Protein AF-A0A800K5L0-F1 (afdb_monomer_lite)

pLDDT: mean 89.47, std 7.83, range [64.19, 97.62]

Foldseek 3Di:
DVVVVVVVDDDPLVVPAEAEDEDDPDDLVNLVCCCVVNVYQYKYFYDDPQQQDTQAMADSPDDPCCRRPHRHDGDPFKDWFFDDPPDGDDPPDHHDIDIDGPRGHPADPPCVPVRVVNDDPVD

Radius of gyration: 18.42 Å; chains: 1; bounding box: 42×42×46 Å

Secondary structure (DSSP, 8-state):
-HHHHHHTS----TT--EEEE-SSPPPHHHHHHHHHHHT-EEEEEE--GGGSS-SEE--TTS-HHHHHH---EEPTT-EEEEEETTEEPPTT---EEEEESTTS-S--TT-HHHHHHH--TT-

Structure (mmCIF, N/CA/C/O backbone):
data_AF-A0A800K5L0-F1
#
_entry.id   AF-A0A800K5L0-F1
#
loop_
_atom_site.group_PDB
_atom_site.id
_atom_site.type_symbol
_atom_site.label_atom_id
_atom_site.label_alt_id
_atom_site.label_comp_id
_atom_site.label_asym_id
_atom_site.label_entity_id
_atom_site.label_seq_id
_atom_site.pdbx_PDB_ins_code
_atom_site.Cartn_x
_atom_site.Cartn_y
_atom_site.Cartn_z
_atom_site.occupancy
_atom_site.B_iso_or_equiv
_atom_site.auth_seq_id
_atom_site.auth_comp_id
_atom_site.auth_asym_id
_atom_site.auth_atom_id
_atom_site.pdbx_PDB_model_num
ATOM 1 N N . SER A 1 1 ? -21.825 30.832 7.080 1.00 76.00 1 SER A N 1
ATOM 2 C CA . SER A 1 1 ? -22.034 30.067 5.835 1.00 76.00 1 SER A CA 1
ATOM 3 C C . SER A 1 1 ? -22.603 28.702 6.188 1.00 76.00 1 SER A C 1
ATOM 5 O O . SER A 1 1 ? -22.394 28.252 7.313 1.00 76.00 1 SER A O 1
ATOM 7 N N . ASP A 1 2 ? -23.283 28.030 5.260 1.00 67.06 2 ASP A N 1
ATOM 8 C CA . ASP A 1 2 ? -23.867 26.697 5.500 1.00 67.06 2 ASP A CA 1
ATOM 9 C C . ASP A 1 2 ? -22.826 25.643 5.915 1.00 67.06 2 ASP A C 1
ATOM 11 O O . ASP A 1 2 ? -23.115 24.764 6.723 1.00 67.06 2 ASP A O 1
ATOM 15 N N . LEU A 1 3 ? -21.576 25.788 5.460 1.00 64.19 3 LEU A N 1
ATOM 16 C CA . LEU A 1 3 ? -20.450 24.938 5.866 1.00 64.19 3 LEU A CA 1
ATOM 17 C C . LEU A 1 3 ? -20.142 25.020 7.370 1.00 64.19 3 LEU A C 1
ATOM 19 O O . LEU A 1 3 ? -19.877 23.996 7.995 1.00 64.19 3 LEU A O 1
ATOM 23 N N . ALA A 1 4 ? -20.230 26.209 7.975 1.00 67.69 4 ALA A N 1
ATOM 24 C CA . ALA A 1 4 ? -20.025 26.372 9.416 1.00 67.69 4 ALA A CA 1
ATOM 25 C C . ALA A 1 4 ? -21.155 25.715 10.232 1.00 67.69 4 ALA A C 1
ATOM 27 O O . ALA A 1 4 ? -20.921 25.163 11.304 1.00 67.69 4 ALA A O 1
ATOM 28 N N . LEU A 1 5 ? -22.378 25.727 9.695 1.00 64.50 5 LEU A N 1
ATOM 29 C CA . LEU A 1 5 ? -23.554 25.117 10.316 1.00 64.50 5 LEU A CA 1
ATOM 30 C C . LEU A 1 5 ? -23.522 23.582 10.227 1.00 64.50 5 LEU A C 1
ATOM 32 O O . LEU A 1 5 ? -23.932 22.896 11.162 1.00 64.50 5 LEU A O 1
ATOM 36 N N . LEU A 1 6 ? -22.989 23.041 9.126 1.00 66.12 6 LEU A N 1
ATOM 37 C CA . LEU A 1 6 ? -22.732 21.609 8.962 1.00 66.12 6 LEU A CA 1
ATOM 38 C C . LEU A 1 6 ? -21.629 21.109 9.903 1.00 66.12 6 LEU A C 1
ATOM 40 O O . LEU A 1 6 ? -21.780 20.025 10.463 1.00 66.12 6 LEU A O 1
ATOM 44 N N . ALA A 1 7 ? -20.568 21.899 10.103 1.00 66.94 7 ALA A N 1
ATOM 45 C CA . ALA A 1 7 ? -19.463 21.571 11.006 1.00 66.94 7 ALA A CA 1
ATOM 46 C C . ALA A 1 7 ? -19.865 21.608 12.494 1.00 66.94 7 ALA A C 1
ATOM 48 O O . ALA A 1 7 ? -19.375 20.810 13.286 1.00 66.94 7 ALA A O 1
ATOM 49 N N . ALA A 1 8 ? -20.789 22.494 12.880 1.00 67.25 8 ALA A N 1
ATOM 50 C CA . ALA A 1 8 ? -21.257 22.626 14.264 1.00 67.25 8 ALA A CA 1
ATOM 51 C C . ALA A 1 8 ? -22.199 21.492 14.723 1.00 67.25 8 ALA A C 1
ATOM 53 O O . ALA A 1 8 ? -22.505 21.369 15.911 1.00 67.25 8 ALA A O 1
ATOM 54 N N . ARG A 1 9 ? -22.698 20.666 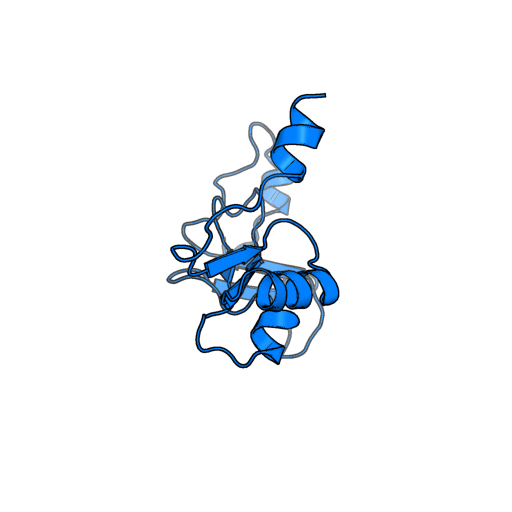13.797 1.00 74.00 9 ARG A N 1
ATOM 55 C CA . ARG A 1 9 ? -23.718 19.654 14.077 1.00 74.00 9 ARG A CA 1
ATOM 56 C C . ARG A 1 9 ? -23.056 18.307 14.363 1.00 74.00 9 ARG A C 1
ATOM 58 O O . ARG A 1 9 ? -22.545 17.670 13.444 1.00 74.00 9 ARG A O 1
ATOM 65 N N . ARG A 1 10 ? -23.110 17.839 15.619 1.00 73.12 10 ARG A N 1
ATOM 66 C CA . ARG A 1 10 ? -22.695 16.463 15.951 1.00 73.12 10 ARG A CA 1
ATOM 67 C C . ARG A 1 10 ? -23.488 15.478 15.096 1.00 73.12 10 ARG A C 1
ATOM 69 O O . ARG A 1 10 ? -24.717 15.553 15.031 1.00 7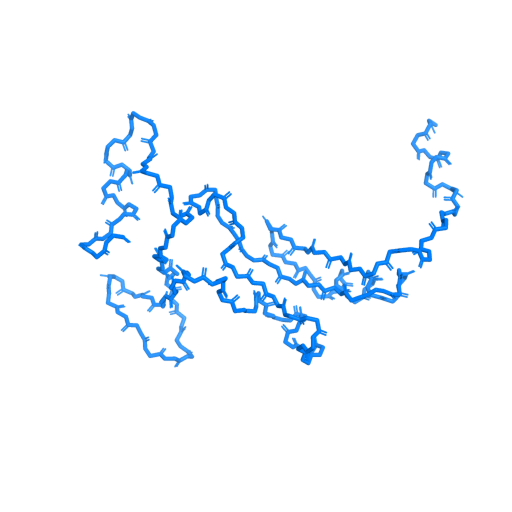3.12 10 ARG A O 1
ATOM 76 N N . ARG A 1 11 ? -22.771 14.587 14.420 1.00 80.62 11 ARG A N 1
ATOM 77 C CA . ARG A 1 11 ? -23.346 13.495 13.637 1.00 80.62 11 ARG A CA 1
ATOM 78 C C . ARG A 1 11 ? -23.352 12.236 14.487 1.00 80.62 11 ARG A C 1
ATOM 80 O O . ARG A 1 11 ? -22.425 12.010 15.257 1.00 80.62 11 ARG A O 1
ATOM 87 N N . ASP A 1 12 ? -24.400 11.441 14.337 1.00 83.25 12 ASP A N 1
ATOM 88 C CA . ASP A 1 12 ? -24.388 10.070 14.823 1.00 83.25 12 ASP A CA 1
ATOM 89 C C . ASP A 1 12 ? -23.502 9.241 13.885 1.00 83.25 12 ASP A C 1
ATOM 91 O O . ASP A 1 12 ? -23.779 9.137 12.689 1.00 83.25 12 ASP A O 1
ATOM 95 N N . LEU A 1 13 ? -22.401 8.723 14.423 1.00 84.31 13 LEU A N 1
ATOM 96 C CA . LEU A 1 13 ? -21.412 7.911 13.713 1.00 84.31 13 LEU A CA 1
ATOM 97 C C . LEU A 1 13 ? -21.394 6.469 14.227 1.00 84.31 13 LEU A C 1
ATOM 99 O O . LEU A 1 13 ? -20.496 5.713 13.879 1.00 84.31 13 LEU A O 1
ATOM 103 N N . SER A 1 14 ? -22.388 6.070 15.024 1.00 85.56 14 SER A N 1
ATOM 104 C CA . SER A 1 14 ? -22.461 4.737 15.638 1.00 85.56 14 SER A CA 1
ATOM 105 C C . SER A 1 14 ? -22.462 3.582 14.627 1.00 85.56 14 SER A C 1
ATOM 107 O O . SER A 1 14 ? -22.074 2.466 14.965 1.00 85.56 14 SER A O 1
ATOM 109 N N . ALA A 1 15 ? -22.861 3.840 13.377 1.00 89.50 15 ALA A N 1
ATOM 110 C CA . ALA A 1 15 ? -22.819 2.868 12.286 1.00 89.50 15 ALA A CA 1
ATOM 111 C C . ALA A 1 15 ? -21.467 2.809 11.544 1.00 89.50 15 ALA A C 1
ATOM 113 O O . ALA A 1 15 ? -21.258 1.897 10.739 1.00 89.50 15 ALA A O 1
ATOM 114 N N . LEU A 1 16 ? -20.560 3.768 11.763 1.00 90.81 16 LEU A N 1
ATOM 115 C CA . LEU A 1 16 ? -19.245 3.780 11.126 1.00 90.81 16 LEU A CA 1
ATOM 116 C C . LEU A 1 16 ? -18.361 2.711 11.775 1.00 90.81 16 LEU A C 1
ATOM 118 O O . LEU A 1 16 ? -18.236 2.642 12.991 1.00 90.81 16 LEU A O 1
ATOM 122 N N . ARG A 1 17 ? -17.750 1.856 10.952 1.00 90.00 17 ARG A N 1
ATOM 123 C CA . ARG A 1 17 ? -16.960 0.705 11.432 1.00 90.00 17 ARG A CA 1
ATOM 124 C C . ARG A 1 17 ? -15.481 0.808 11.088 1.00 90.00 17 ARG A C 1
ATOM 126 O O . ARG A 1 17 ? -14.648 0.209 11.763 1.00 90.00 17 ARG A O 1
ATOM 133 N N . LEU A 1 18 ? -15.174 1.518 10.008 1.00 92.38 18 LEU A N 1
ATOM 134 C CA . LEU A 1 18 ? -13.863 1.530 9.383 1.00 92.38 18 LEU A CA 1
ATOM 135 C C . LEU A 1 18 ? -13.639 2.870 8.684 1.00 92.38 18 LEU A C 1
ATOM 137 O O . LEU A 1 18 ? -14.550 3.380 8.030 1.00 92.38 18 LEU A O 1
ATOM 141 N N . ALA A 1 19 ? -12.417 3.381 8.764 1.00 92.75 19 ALA A N 1
ATOM 142 C CA . ALA A 1 19 ? -11.912 4.429 7.889 1.00 92.75 19 ALA A CA 1
ATOM 143 C C . ALA A 1 19 ? -10.733 3.883 7.076 1.00 92.75 19 ALA A C 1
ATOM 145 O O . ALA A 1 19 ? -9.902 3.149 7.608 1.00 92.75 19 ALA A O 1
ATOM 146 N N . VAL A 1 20 ? -10.657 4.244 5.795 1.00 92.94 20 VAL A N 1
ATOM 147 C CA . VAL A 1 20 ? -9.522 3.909 4.925 1.00 92.94 20 VAL A CA 1
ATOM 148 C C . VAL A 1 20 ? -8.876 5.207 4.465 1.00 92.94 20 VAL A C 1
ATOM 150 O O . VAL A 1 20 ? -9.557 6.075 3.921 1.00 92.94 20 VAL A O 1
ATOM 153 N N . LEU A 1 21 ? -7.574 5.332 4.697 1.00 91.50 21 LEU A N 1
ATOM 154 C CA . LEU A 1 21 ? -6.758 6.469 4.288 1.00 91.50 21 LEU A CA 1
ATOM 155 C C . LEU A 1 21 ? -5.861 6.037 3.130 1.00 91.50 21 LEU A C 1
ATOM 157 O O . LEU A 1 21 ? -5.211 4.997 3.208 1.00 91.50 21 LEU A O 1
ATOM 161 N N . ALA A 1 22 ? -5.858 6.809 2.046 1.00 89.00 22 ALA A N 1
ATOM 162 C CA . ALA A 1 22 ? -5.108 6.507 0.830 1.00 89.00 22 ALA A CA 1
ATOM 163 C C . ALA A 1 22 ? -4.751 7.789 0.064 1.00 89.00 22 ALA A C 1
ATOM 165 O O . ALA A 1 22 ? -5.350 8.842 0.282 1.00 89.00 22 ALA A O 1
ATOM 166 N N . GLY A 1 23 ? -3.813 7.677 -0.879 1.00 78.44 23 GLY A N 1
ATOM 167 C CA . GLY A 1 23 ? -3.532 8.711 -1.885 1.00 78.44 23 GLY A CA 1
ATOM 168 C C . GLY A 1 23 ? -2.538 9.799 -1.472 1.00 78.44 23 GLY A C 1
ATOM 169 O O . GLY A 1 23 ? -2.103 10.566 -2.324 1.00 78.44 23 GLY A O 1
ATOM 170 N N . ALA A 1 24 ? -2.136 9.856 -0.203 1.00 79.62 24 ALA A N 1
ATOM 171 C CA . ALA A 1 24 ? -1.069 10.733 0.271 1.00 79.62 24 ALA A CA 1
ATOM 172 C C . ALA A 1 24 ? -0.351 10.113 1.482 1.00 79.62 24 ALA A C 1
ATOM 174 O O . ALA A 1 24 ? -0.950 9.286 2.182 1.00 79.62 24 ALA A O 1
ATOM 175 N N . PRO A 1 25 ? 0.904 10.522 1.768 1.00 78.81 25 PRO A N 1
ATOM 176 C CA . PRO A 1 25 ? 1.562 10.188 3.023 1.00 78.81 25 PRO A CA 1
ATOM 177 C C . PRO A 1 25 ? 0.653 10.555 4.193 1.00 78.81 25 PRO A C 1
ATOM 179 O O . PRO A 1 25 ? 0.240 11.706 4.349 1.00 78.81 25 PRO A O 1
ATOM 182 N N . THR A 1 26 ? 0.286 9.552 4.980 1.00 75.69 26 THR A N 1
ATOM 183 C CA . THR A 1 26 ? -0.642 9.743 6.088 1.00 75.69 26 THR A CA 1
ATOM 184 C C . THR A 1 26 ? 0.152 10.126 7.327 1.00 75.69 26 THR A C 1
ATOM 186 O O . THR A 1 26 ? 1.091 9.430 7.700 1.00 75.69 26 THR A O 1
ATOM 189 N N . ASN A 1 27 ? -0.214 11.243 7.958 1.00 81.00 27 ASN A N 1
ATOM 190 C CA . ASN A 1 27 ? 0.372 11.639 9.232 1.00 81.00 27 ASN A CA 1
ATOM 191 C C . ASN A 1 27 ? -0.171 10.729 10.343 1.00 81.00 27 ASN A C 1
ATOM 193 O O . ASN A 1 27 ? -1.381 10.595 10.521 1.00 81.00 27 ASN A O 1
ATOM 197 N N . ASP A 1 28 ? 0.731 10.149 11.114 1.00 83.19 28 ASP A N 1
ATOM 198 C CA . ASP A 1 28 ? 0.454 9.331 12.287 1.00 83.19 28 ASP A CA 1
ATOM 199 C C . ASP A 1 28 ? -0.531 9.951 13.293 1.00 83.19 28 ASP A C 1
ATOM 201 O O . ASP A 1 28 ? -1.379 9.256 13.870 1.00 83.19 28 ASP A O 1
ATOM 205 N N . ASP A 1 29 ? -0.446 11.266 13.489 1.00 86.06 29 ASP A N 1
ATOM 206 C CA . ASP A 1 29 ? -1.348 12.007 14.369 1.00 86.06 29 ASP A CA 1
ATOM 207 C C . ASP A 1 29 ? -2.771 12.013 13.811 1.00 86.06 29 ASP A C 1
ATOM 209 O O . ASP A 1 29 ? -3.740 11.923 14.563 1.00 86.06 29 ASP A O 1
ATOM 213 N N . LEU A 1 30 ? -2.917 12.068 12.484 1.00 84.88 30 LEU A N 1
ATOM 214 C CA . LEU A 1 30 ? -4.219 12.007 11.828 1.00 84.88 30 LEU A CA 1
ATOM 215 C C . LEU A 1 30 ? -4.855 10.623 11.998 1.00 84.88 30 LEU A C 1
ATOM 217 O O . LEU A 1 30 ? -6.037 10.546 12.328 1.00 84.88 30 LEU A O 1
ATOM 221 N N . VAL A 1 31 ? -4.080 9.545 11.826 1.00 86.31 31 VAL A N 1
ATOM 222 C CA . VAL A 1 31 ? -4.557 8.165 12.051 1.00 86.31 31 VAL A CA 1
ATOM 223 C C . VAL A 1 31 ? -5.079 8.013 13.477 1.00 86.31 31 VAL A C 1
ATOM 225 O O . VAL A 1 31 ? -6.191 7.527 13.682 1.00 86.31 31 VAL A O 1
ATOM 228 N N . THR A 1 32 ? -4.286 8.466 14.450 1.00 86.44 32 THR A N 1
ATOM 229 C CA . THR A 1 32 ? -4.609 8.365 15.880 1.00 86.44 32 THR A CA 1
ATOM 230 C C . THR A 1 32 ? -5.874 9.154 16.206 1.00 86.44 32 THR A C 1
ATOM 232 O O . THR A 1 32 ? -6.814 8.611 16.777 1.00 86.44 32 THR A O 1
ATOM 235 N N . ARG A 1 33 ? -5.957 10.408 15.749 1.00 88.50 33 ARG A N 1
ATOM 236 C CA . ARG A 1 33 ? -7.131 11.254 15.984 1.00 88.50 33 ARG A CA 1
ATOM 237 C C . ARG A 1 33 ? -8.405 10.691 15.374 1.00 88.50 33 ARG A C 1
ATOM 239 O O . ARG A 1 33 ? -9.441 10.735 16.021 1.00 88.50 33 ARG A O 1
ATOM 246 N N . ILE A 1 34 ? -8.354 10.147 14.157 1.00 88.62 34 ILE A N 1
ATOM 247 C CA . ILE A 1 34 ? -9.537 9.527 13.543 1.00 88.62 34 ILE A CA 1
ATOM 248 C C . ILE A 1 34 ? -9.971 8.303 14.351 1.00 88.62 34 ILE A C 1
ATOM 250 O O . ILE A 1 34 ? -11.163 8.146 14.607 1.00 88.62 34 ILE A O 1
ATOM 254 N N . ALA A 1 35 ? -9.027 7.455 14.765 1.00 87.69 35 ALA A N 1
ATOM 255 C CA . ALA A 1 35 ? -9.341 6.279 15.568 1.00 87.69 35 ALA A CA 1
ATOM 256 C C . ALA A 1 35 ? -10.010 6.664 16.900 1.00 87.69 35 ALA A C 1
ATOM 258 O O . ALA A 1 35 ? -11.049 6.097 17.239 1.00 87.69 35 ALA A O 1
ATOM 259 N N . ASP A 1 36 ? -9.467 7.662 17.600 1.00 88.06 36 ASP A N 1
ATOM 260 C CA . ASP A 1 36 ? -9.933 8.086 18.924 1.00 88.06 36 ASP A CA 1
ATOM 261 C C . ASP A 1 36 ? -11.236 8.897 18.869 1.00 88.06 36 ASP A C 1
ATOM 263 O O . ASP A 1 36 ? -12.168 8.637 19.631 1.00 88.06 36 ASP A O 1
ATOM 267 N N . GLU A 1 37 ? -11.329 9.878 17.964 1.00 87.81 37 GLU A N 1
ATOM 268 C CA . GLU A 1 37 ? -12.488 10.776 17.867 1.00 87.81 37 GLU A CA 1
ATOM 269 C C . GLU A 1 37 ? -13.711 10.071 17.255 1.00 87.81 37 GLU A C 1
ATOM 271 O O . GLU A 1 37 ? -14.848 10.381 17.617 1.00 87.81 37 GLU A O 1
ATOM 276 N N . MET A 1 38 ? -13.495 9.120 16.336 1.00 87.75 38 MET A N 1
ATOM 277 C CA . MET A 1 38 ? -14.574 8.421 15.624 1.00 87.75 38 MET A CA 1
ATOM 278 C C . MET A 1 38 ? -14.845 7.017 16.182 1.00 87.75 38 MET A C 1
ATOM 280 O O . MET A 1 38 ? -15.876 6.434 15.853 1.00 87.75 38 MET A O 1
A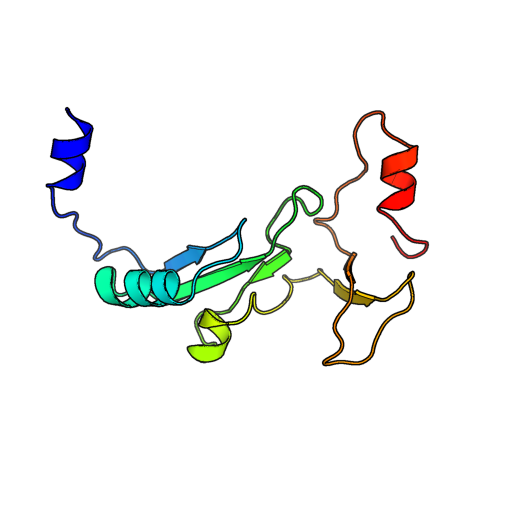TOM 284 N N . GLY A 1 39 ? -13.948 6.464 17.007 1.00 87.38 39 GLY A N 1
ATOM 285 C CA . GLY A 1 39 ? -14.095 5.133 17.606 1.00 87.38 39 GLY A CA 1
ATOM 286 C C . GLY A 1 39 ? -14.018 3.985 16.595 1.00 87.38 39 GLY A C 1
ATOM 287 O O . GLY A 1 39 ? -14.679 2.964 16.776 1.00 87.38 39 GLY A O 1
ATOM 288 N N . VAL A 1 40 ? -13.252 4.151 15.510 1.00 91.44 40 VAL A N 1
ATOM 289 C CA . VAL A 1 40 ? -13.192 3.190 14.396 1.00 91.44 40 VAL A CA 1
ATOM 290 C C . VAL A 1 40 ? -11.796 2.644 14.152 1.00 91.44 40 VAL A C 1
ATOM 292 O O . VAL A 1 40 ? -10.781 3.262 14.470 1.00 91.44 40 VAL A O 1
ATOM 29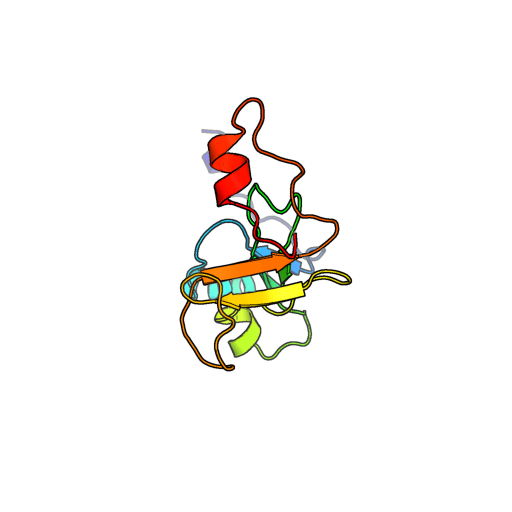5 N N . VAL A 1 41 ? -11.740 1.484 13.500 1.00 91.50 41 VAL A N 1
ATOM 296 C CA . VAL A 1 41 ? -10.488 0.966 12.954 1.00 91.50 41 VAL A CA 1
ATOM 297 C C . VAL A 1 41 ? -10.094 1.818 11.748 1.00 91.50 41 VAL A C 1
ATOM 299 O O . VAL A 1 41 ? -10.874 1.981 10.810 1.00 91.50 41 VAL A O 1
ATOM 302 N N . VAL A 1 42 ? -8.872 2.343 11.762 1.00 93.44 42 VAL A N 1
ATOM 303 C CA . VAL A 1 42 ? -8.278 3.044 10.620 1.00 93.44 42 VAL A CA 1
ATOM 304 C C . VAL A 1 42 ? -7.332 2.095 9.891 1.00 93.44 42 VAL A C 1
ATOM 306 O O . VAL A 1 42 ? -6.503 1.441 10.534 1.00 93.44 42 VAL A O 1
ATOM 309 N N . LEU A 1 43 ? -7.486 2.008 8.569 1.00 94.50 43 LEU A N 1
ATOM 310 C CA . LEU A 1 43 ? -6.602 1.281 7.663 1.00 94.50 43 LEU A CA 1
ATOM 311 C C . LEU A 1 43 ? -5.873 2.262 6.748 1.00 94.50 43 LEU A C 1
ATOM 313 O O . LEU A 1 43 ? -6.486 3.181 6.207 1.00 94.50 43 LEU A O 1
ATOM 317 N N . ASN A 1 44 ? -4.592 2.006 6.521 1.00 93.88 44 ASN A N 1
ATOM 318 C CA . ASN A 1 44 ? -3.767 2.749 5.581 1.00 93.88 44 ASN A CA 1
ATOM 319 C C . ASN A 1 44 ? -3.618 1.926 4.307 1.00 93.88 44 ASN A C 1
ATOM 321 O O . ASN A 1 44 ? -3.307 0.735 4.369 1.00 93.88 44 ASN A O 1
ATOM 325 N N . ALA A 1 45 ? -3.843 2.563 3.167 1.00 94.00 45 ALA A N 1
ATOM 326 C CA . ALA A 1 45 ? -3.784 1.962 1.851 1.00 94.00 45 ALA A CA 1
ATOM 327 C C . ALA A 1 45 ? -2.842 2.743 0.936 1.00 94.00 45 ALA A C 1
ATOM 329 O O . ALA A 1 45 ? -2.743 3.969 1.002 1.00 94.00 45 ALA A O 1
ATOM 330 N N . TYR A 1 46 ? -2.185 2.016 0.042 1.00 93.38 46 TYR A N 1
ATOM 331 C CA . TYR A 1 46 ? -1.353 2.573 -1.012 1.00 93.38 46 TYR A CA 1
ATOM 332 C C . TYR A 1 46 ? -1.928 2.220 -2.378 1.00 93.38 46 TYR A C 1
ATOM 334 O O . TYR A 1 46 ? -2.459 1.128 -2.591 1.00 93.38 46 TYR A O 1
ATOM 342 N N . SER A 1 47 ? -1.839 3.168 -3.301 1.00 91.38 47 SER A N 1
ATOM 343 C CA . SER A 1 47 ? -2.297 3.045 -4.681 1.00 91.38 47 SER A CA 1
ATOM 344 C C . SER A 1 47 ? -1.594 4.078 -5.543 1.00 91.38 47 SER A C 1
ATOM 346 O O . SER A 1 47 ? -1.228 5.148 -5.053 1.00 91.38 47 SER A O 1
ATOM 348 N N . LEU A 1 48 ? -1.518 3.795 -6.835 1.00 91.19 48 LEU A N 1
ATOM 349 C CA . LEU A 1 48 ? -1.075 4.719 -7.867 1.00 91.19 48 LEU A CA 1
ATOM 350 C C . LEU A 1 48 ? -2.211 4.928 -8.873 1.00 91.19 48 LEU A C 1
ATOM 352 O O . LEU A 1 48 ? -3.151 4.129 -8.936 1.00 91.19 48 LEU A O 1
ATOM 356 N N . ALA A 1 49 ? -2.131 5.982 -9.684 1.00 90.06 49 ALA A N 1
ATOM 357 C CA . ALA A 1 49 ? -3.073 6.145 -10.794 1.00 90.06 49 ALA A CA 1
ATOM 358 C C . ALA A 1 49 ? -2.941 4.978 -11.794 1.00 90.06 49 ALA A C 1
ATOM 360 O O . ALA A 1 49 ? -3.915 4.535 -12.400 1.00 90.06 49 ALA A O 1
ATOM 361 N N . GLU A 1 50 ? -1.730 4.442 -11.890 1.00 92.88 50 GLU A N 1
ATOM 362 C CA . GLU A 1 50 ? -1.285 3.355 -12.745 1.00 92.88 50 GLU A CA 1
ATOM 363 C C . GLU A 1 50 ? -1.709 1.968 -12.246 1.00 92.88 50 GLU A C 1
ATOM 365 O O . GLU A 1 50 ? -1.495 0.995 -12.956 1.00 92.88 50 GLU A O 1
ATOM 370 N N . THR A 1 51 ? -2.318 1.839 -11.059 1.00 89.19 51 THR A N 1
ATOM 371 C CA . THR A 1 51 ? -2.725 0.535 -10.495 1.00 89.19 51 THR A CA 1
ATOM 372 C C . THR A 1 51 ? -4.238 0.352 -10.398 1.00 89.19 51 THR A C 1
ATOM 374 O O . THR A 1 51 ? -4.676 -0.606 -9.759 1.00 89.19 51 THR A O 1
ATOM 377 N N . ALA A 1 52 ? -5.020 1.260 -11.012 1.00 79.00 52 ALA A N 1
ATOM 378 C CA . ALA A 1 52 ? -6.492 1.299 -11.155 1.00 79.00 52 ALA A CA 1
ATOM 379 C C . ALA A 1 52 ? -7.338 1.171 -9.864 1.00 79.00 52 ALA A C 1
ATOM 381 O O . ALA A 1 52 ? -8.534 1.462 -9.862 1.00 79.00 52 ALA A O 1
ATOM 382 N N . SER A 1 53 ? -6.735 0.731 -8.768 1.00 82.44 53 SER A N 1
ATOM 383 C CA . SER A 1 53 ? -7.310 0.401 -7.477 1.00 82.44 53 SER A CA 1
ATOM 384 C C . SER A 1 53 ? -6.217 0.447 -6.400 1.00 82.44 53 SER A C 1
ATOM 386 O O . SER A 1 53 ? -5.053 0.772 -6.660 1.00 82.44 53 SER A O 1
ATOM 388 N N . THR A 1 54 ? -6.606 0.102 -5.174 1.00 91.56 54 THR A N 1
ATOM 389 C CA . THR A 1 54 ? -5.704 -0.119 -4.047 1.00 91.56 54 THR A CA 1
ATOM 390 C C . THR A 1 54 ? -4.717 -1.241 -4.355 1.00 91.56 54 THR A C 1
ATOM 392 O O . THR A 1 54 ? -5.110 -2.354 -4.685 1.00 91.56 54 THR A O 1
ATOM 395 N N . LEU A 1 55 ? -3.429 -0.950 -4.211 1.00 94.06 55 LEU A N 1
ATOM 396 C CA . LEU A 1 55 ? -2.349 -1.914 -4.378 1.00 94.06 55 LEU A CA 1
ATOM 397 C C . LEU A 1 55 ? -2.148 -2.722 -3.097 1.00 94.06 55 LEU A C 1
ATOM 399 O O . LEU A 1 55 ? -2.141 -3.952 -3.133 1.00 94.06 55 LEU A O 1
ATOM 403 N N . SER A 1 56 ? -2.028 -2.034 -1.962 1.00 95.38 56 SER A N 1
ATOM 404 C CA . SER A 1 56 ? -1.865 -2.635 -0.638 1.00 95.38 56 SER A CA 1
ATOM 405 C C . SER A 1 56 ? -2.694 -1.899 0.404 1.00 95.38 56 SER A C 1
ATOM 407 O O . SER A 1 56 ? -3.028 -0.725 0.243 1.00 95.38 56 SER A O 1
ATOM 409 N N . VAL A 1 57 ? -3.074 -2.614 1.462 1.00 96.12 57 VAL A N 1
ATOM 410 C CA . VAL A 1 57 ? -3.806 -2.038 2.597 1.00 96.12 57 VAL A CA 1
ATOM 411 C C . VAL A 1 57 ? -3.453 -2.758 3.896 1.00 96.12 57 VAL A C 1
ATOM 413 O O . VAL A 1 57 ? -3.203 -3.968 3.899 1.00 96.12 57 VAL A O 1
ATOM 416 N N . SER A 1 58 ? -3.420 -2.058 5.026 1.00 95.75 58 SER A N 1
ATOM 417 C CA . SER A 1 58 ? -3.362 -2.719 6.335 1.00 95.75 58 SER A CA 1
ATOM 418 C C . SER A 1 58 ? -4.669 -3.469 6.620 1.00 95.75 58 SER A C 1
ATOM 420 O O . SER A 1 58 ? -5.694 -3.236 5.983 1.00 95.75 58 SER A O 1
ATOM 422 N N . ARG A 1 59 ? -4.648 -4.460 7.508 1.00 95.31 59 ARG A N 1
ATOM 423 C CA . ARG A 1 59 ? -5.834 -5.262 7.845 1.00 95.31 59 ARG A CA 1
ATOM 424 C C . ARG A 1 59 ? -6.347 -4.881 9.227 1.00 95.31 59 ARG A C 1
ATOM 426 O O . ARG A 1 59 ? -5.602 -4.355 10.046 1.00 95.31 59 ARG A O 1
ATOM 433 N N . ALA A 1 60 ? -7.632 -5.113 9.486 1.00 93.25 60 ALA A N 1
ATOM 434 C CA . ALA A 1 60 ? -8.272 -4.679 10.731 1.00 93.25 60 ALA A CA 1
ATOM 435 C C . ALA A 1 60 ? -7.704 -5.368 11.984 1.00 93.25 60 ALA A C 1
ATOM 437 O O . ALA A 1 60 ? -7.725 -4.788 13.067 1.00 93.25 60 ALA A O 1
ATOM 438 N N . ASP A 1 61 ? -7.188 -6.581 11.816 1.00 94.19 61 ASP A N 1
ATOM 439 C CA . ASP A 1 61 ? -6.545 -7.407 12.833 1.00 94.19 61 ASP A CA 1
ATOM 440 C C . ASP A 1 61 ? -5.030 -7.163 12.954 1.00 94.19 61 ASP A C 1
ATOM 442 O O . ASP A 1 61 ? -4.386 -7.750 13.823 1.00 94.19 61 ASP A O 1
ATOM 446 N N . ASP A 1 62 ? -4.449 -6.279 12.134 1.00 94.94 62 ASP A N 1
ATOM 447 C CA . ASP A 1 62 ? -3.040 -5.920 12.274 1.00 94.94 62 ASP A CA 1
ATOM 448 C C . ASP A 1 62 ? -2.786 -5.149 13.585 1.00 94.94 62 ASP A C 1
ATOM 450 O O . ASP A 1 62 ? -3.621 -4.330 14.011 1.00 94.94 62 ASP A O 1
ATOM 454 N N . PRO A 1 63 ? -1.602 -5.340 14.207 1.00 93.94 63 PRO A N 1
ATOM 455 C CA . PRO A 1 63 ? -1.183 -4.547 15.356 1.00 93.94 63 PRO A CA 1
ATOM 456 C C . PRO A 1 63 ? -1.331 -3.040 15.084 1.00 93.94 63 PRO A C 1
ATOM 458 O O . PRO A 1 63 ? -1.043 -2.606 13.962 1.00 93.94 63 PRO A O 1
ATOM 461 N N . PRO A 1 64 ? -1.729 -2.221 16.079 1.00 88.81 64 PRO A N 1
ATOM 462 C CA . PRO A 1 64 ? -1.917 -0.780 15.891 1.00 88.81 64 PRO A CA 1
ATOM 463 C C . PRO A 1 64 ? -0.715 -0.083 15.243 1.00 88.81 64 PRO A C 1
ATOM 465 O O . PRO A 1 64 ? -0.898 0.727 14.340 1.00 88.81 64 PRO A O 1
ATOM 468 N N . GLU A 1 65 ? 0.506 -0.459 15.629 1.00 90.62 65 GLU A N 1
ATOM 469 C CA . GLU A 1 65 ? 1.744 0.068 15.042 1.00 90.62 65 GLU A CA 1
ATOM 470 C C . GLU A 1 65 ? 1.846 -0.233 13.542 1.00 90.62 65 GLU A C 1
ATOM 472 O O . GLU A 1 65 ? 2.129 0.663 12.753 1.00 90.62 65 GLU A O 1
ATOM 477 N N . LYS A 1 66 ? 1.523 -1.456 13.104 1.00 92.06 66 LYS A N 1
ATOM 478 C CA . LYS A 1 66 ? 1.520 -1.786 11.671 1.00 92.06 66 LYS A CA 1
ATOM 479 C C . LYS A 1 66 ? 0.443 -1.019 10.912 1.00 92.06 66 LYS A C 1
ATOM 481 O O . LYS A 1 66 ? 0.706 -0.560 9.804 1.00 92.06 66 LYS A O 1
ATOM 486 N N . ARG A 1 67 ? -0.750 -0.851 11.492 1.00 90.25 67 ARG A N 1
ATOM 487 C CA . ARG A 1 67 ? -1.823 -0.055 10.870 1.00 90.25 67 ARG A CA 1
ATOM 488 C C . ARG A 1 67 ? -1.464 1.424 10.759 1.00 90.25 67 ARG A C 1
ATOM 490 O O . ARG A 1 67 ? -1.898 2.050 9.802 1.00 90.25 67 ARG A O 1
ATOM 497 N N . ARG A 1 68 ? -0.682 1.947 11.707 1.00 87.50 68 ARG A N 1
ATOM 498 C CA . ARG A 1 68 ? -0.228 3.342 11.763 1.00 87.50 68 ARG A CA 1
ATOM 499 C C . ARG A 1 68 ? 0.919 3.617 10.792 1.00 87.50 68 ARG A C 1
ATOM 501 O O . ARG A 1 68 ? 0.807 4.528 9.985 1.00 87.50 68 ARG A O 1
ATOM 508 N N . PHE A 1 69 ? 1.964 2.795 10.820 1.00 88.81 69 PHE A N 1
ATOM 509 C CA . PHE A 1 69 ? 3.234 3.100 10.151 1.00 88.81 69 PHE A CA 1
ATOM 510 C C . PHE A 1 69 ? 3.444 2.384 8.811 1.00 88.81 69 PHE A C 1
ATOM 512 O O . PHE A 1 69 ? 4.463 2.593 8.159 1.00 88.81 69 PHE A O 1
ATOM 519 N N . THR A 1 70 ? 2.518 1.521 8.382 1.00 92.31 70 THR A N 1
ATOM 520 C CA . THR A 1 70 ? 2.645 0.792 7.110 1.00 92.31 70 THR A CA 1
ATOM 521 C C . THR A 1 70 ? 1.387 0.919 6.264 1.00 92.31 70 THR A C 1
ATOM 523 O O . THR A 1 70 ? 0.295 1.162 6.773 1.00 92.31 70 THR A O 1
ATOM 526 N N . VAL A 1 71 ? 1.534 0.672 4.963 1.00 93.88 71 VAL A N 1
ATOM 527 C CA . VAL A 1 71 ? 0.417 0.527 4.011 1.00 93.88 71 VAL A CA 1
ATOM 528 C C . VAL A 1 71 ? -0.030 -0.935 3.867 1.00 93.88 71 VAL A C 1
ATOM 530 O O . VAL A 1 71 ? -0.793 -1.290 2.975 1.00 93.88 71 VAL A O 1
ATOM 533 N N . GLY A 1 72 ? 0.438 -1.801 4.768 1.00 94.69 72 GLY A N 1
ATOM 534 C CA . GLY A 1 72 ? 0.050 -3.199 4.860 1.00 94.69 72 GLY A CA 1
ATOM 535 C C . GLY A 1 72 ? 0.526 -4.071 3.704 1.00 94.69 72 GLY A C 1
ATOM 536 O O . GLY A 1 72 ? 1.666 -3.983 3.260 1.00 94.69 72 GLY A O 1
ATOM 537 N N . ARG A 1 73 ? -0.344 -4.992 3.281 1.00 96.19 73 ARG A N 1
ATOM 538 C CA . ARG A 1 73 ? -0.008 -6.085 2.354 1.00 96.19 73 ARG A CA 1
ATOM 539 C C . ARG A 1 73 ? -0.727 -5.921 1.019 1.00 96.19 73 ARG A C 1
ATOM 541 O O . ARG A 1 73 ? -1.863 -5.419 1.039 1.00 96.19 73 ARG A O 1
ATOM 548 N N . PRO A 1 74 ? -0.133 -6.399 -0.094 1.00 96.00 74 PRO A N 1
ATOM 549 C CA . PRO A 1 74 ? -0.783 -6.406 -1.399 1.00 96.00 74 PRO A CA 1
ATOM 550 C C . PRO A 1 74 ? -2.187 -7.025 -1.365 1.00 96.00 74 PRO A C 1
ATOM 552 O O . PRO A 1 74 ? -2.517 -7.847 -0.493 1.00 96.00 74 PRO A O 1
ATOM 555 N N . LEU A 1 75 ? -3.045 -6.595 -2.288 1.00 94.44 75 LEU A N 1
ATOM 556 C CA . LEU A 1 75 ? -4.313 -7.272 -2.545 1.00 94.44 75 LEU A CA 1
ATOM 557 C C . LEU A 1 75 ? -4.085 -8.640 -3.203 1.00 94.44 75 LEU A C 1
ATOM 559 O O . LEU A 1 75 ? -2.999 -8.961 -3.682 1.00 94.44 75 LEU A O 1
ATOM 563 N N . ALA A 1 76 ? -5.126 -9.474 -3.198 1.00 94.06 76 ALA A N 1
ATOM 564 C CA . ALA A 1 76 ? -5.064 -10.785 -3.829 1.00 94.06 76 ALA A CA 1
ATOM 565 C C . ALA A 1 76 ? -4.736 -10.653 -5.325 1.00 94.06 76 ALA A C 1
ATOM 567 O O . ALA A 1 76 ? -5.345 -9.846 -6.023 1.00 94.06 76 ALA A O 1
ATOM 568 N N . SER A 1 77 ? -3.832 -11.503 -5.815 1.00 93.69 77 SER A N 1
ATOM 569 C CA . SER A 1 77 ? -3.325 -11.481 -7.199 1.00 93.69 77 SER A CA 1
ATOM 570 C C . SER A 1 77 ? -2.491 -10.245 -7.565 1.00 93.69 77 SER A C 1
ATOM 572 O O . SER A 1 77 ? -2.258 -10.012 -8.748 1.00 93.69 77 SER A O 1
ATOM 574 N N . THR A 1 78 ? -2.039 -9.469 -6.575 1.00 94.31 78 THR A N 1
ATOM 575 C CA . THR A 1 78 ? -1.067 -8.385 -6.756 1.00 94.31 78 THR A CA 1
ATOM 576 C C . THR A 1 78 ? 0.268 -8.791 -6.148 1.00 94.31 78 THR A C 1
ATOM 578 O O . THR A 1 78 ? 0.342 -9.183 -4.982 1.00 94.31 78 THR A O 1
ATOM 581 N N . GLU A 1 79 ? 1.324 -8.654 -6.932 1.00 94.69 79 GLU A N 1
ATOM 582 C CA . GLU A 1 79 ? 2.706 -8.871 -6.534 1.00 94.69 79 GLU A CA 1
ATOM 583 C C . GLU A 1 79 ? 3.410 -7.523 -6.389 1.00 94.69 79 GLU A C 1
ATOM 585 O O . GLU A 1 79 ? 3.169 -6.593 -7.162 1.00 94.69 79 GLU A O 1
ATOM 590 N N . VAL A 1 80 ? 4.265 -7.418 -5.373 1.00 94.75 80 VAL A N 1
ATOM 591 C CA . VAL A 1 80 ? 5.057 -6.220 -5.093 1.00 94.75 80 VAL A CA 1
ATOM 592 C C . VAL A 1 80 ? 6.487 -6.643 -4.818 1.00 94.75 80 VAL A C 1
ATOM 594 O O . VAL A 1 80 ? 6.708 -7.556 -4.022 1.00 94.75 80 VAL A O 1
ATOM 597 N N . ARG A 1 81 ? 7.434 -5.940 -5.435 1.00 95.06 81 ARG A N 1
ATOM 598 C CA . ARG A 1 81 ? 8.869 -6.071 -5.179 1.00 95.06 81 ARG A CA 1
ATOM 599 C C . ARG A 1 81 ? 9.493 -4.707 -4.921 1.00 95.06 81 ARG A C 1
ATOM 601 O O . ARG A 1 81 ? 8.946 -3.686 -5.332 1.00 95.06 81 ARG A O 1
ATOM 608 N N . ILE A 1 82 ? 10.634 -4.705 -4.242 1.00 96.75 82 ILE A N 1
ATOM 609 C CA . ILE A 1 82 ? 11.472 -3.515 -4.087 1.00 96.75 82 ILE A CA 1
ATOM 610 C C . ILE A 1 82 ? 12.665 -3.676 -5.017 1.00 96.75 82 ILE A C 1
ATOM 612 O O . ILE A 1 82 ? 13.316 -4.717 -4.982 1.00 96.75 82 ILE A O 1
ATOM 616 N N . THR A 1 83 ? 12.937 -2.677 -5.850 1.00 95.12 83 THR A N 1
ATOM 617 C CA . THR A 1 83 ? 13.984 -2.750 -6.871 1.00 95.12 83 THR A CA 1
ATOM 618 C C . THR A 1 83 ? 14.937 -1.565 -6.841 1.00 95.12 83 THR A C 1
ATOM 620 O O . THR A 1 83 ? 14.569 -0.462 -6.441 1.00 95.12 83 THR A O 1
ATOM 623 N N . GLU A 1 84 ? 16.142 -1.771 -7.358 1.00 94.94 84 GLU A N 1
ATOM 624 C CA . GLU A 1 84 ? 17.070 -0.713 -7.756 1.00 94.94 84 GLU A CA 1
ATOM 625 C C . GLU A 1 84 ? 17.540 -1.002 -9.183 1.00 94.94 84 GLU A C 1
ATOM 627 O O . GLU A 1 84 ? 18.018 -2.093 -9.473 1.00 94.94 84 GLU A O 1
ATOM 632 N N . ALA A 1 85 ? 17.344 -0.047 -10.097 1.00 88.31 85 ALA A N 1
ATOM 633 C CA . ALA A 1 85 ? 17.697 -0.192 -11.516 1.00 88.31 85 ALA A CA 1
ATOM 634 C C . ALA A 1 85 ? 17.121 -1.451 -12.217 1.00 88.31 85 ALA A C 1
ATOM 636 O O . ALA A 1 85 ? 17.687 -1.922 -13.201 1.00 88.31 85 ALA A O 1
ATOM 637 N N . GLY A 1 86 ? 15.978 -1.962 -11.743 1.00 85.25 86 GLY A N 1
ATOM 638 C CA . GLY A 1 86 ? 15.291 -3.142 -12.286 1.00 85.25 86 GLY A CA 1
ATOM 639 C C . GLY A 1 86 ? 15.616 -4.463 -11.581 1.00 85.25 86 GLY A C 1
ATOM 640 O O . GLY A 1 86 ? 14.900 -5.441 -11.785 1.00 85.25 86 GLY A O 1
ATOM 641 N N . ASP A 1 87 ? 16.627 -4.489 -10.711 1.00 91.50 87 ASP A N 1
ATOM 642 C CA . ASP A 1 87 ? 16.996 -5.677 -9.941 1.00 91.50 87 ASP A CA 1
ATOM 643 C C . ASP A 1 87 ? 16.280 -5.699 -8.584 1.00 91.50 87 ASP A C 1
ATOM 645 O O . ASP A 1 87 ? 16.189 -4.679 -7.899 1.00 91.50 87 ASP A O 1
ATOM 649 N N . GLU A 1 88 ? 15.769 -6.866 -8.181 1.00 95.25 88 GLU A N 1
ATOM 650 C CA . GLU A 1 88 ? 15.090 -7.045 -6.894 1.00 95.25 88 GLU A CA 1
ATOM 651 C C . GLU A 1 88 ? 16.075 -6.982 -5.719 1.00 95.25 88 GLU A C 1
ATOM 653 O O . GLU A 1 88 ? 17.115 -7.644 -5.703 1.00 95.25 88 GLU A O 1
ATOM 658 N N . LEU A 1 89 ? 15.716 -6.192 -4.707 1.00 97.31 89 LEU A N 1
ATOM 659 C CA . LEU A 1 89 ? 16.489 -6.011 -3.488 1.00 97.31 89 LEU A CA 1
ATOM 660 C C . LEU A 1 89 ? 16.020 -6.955 -2.366 1.00 97.31 89 LEU A C 1
ATOM 662 O O . LEU A 1 89 ? 14.842 -7.316 -2.302 1.00 97.31 89 LEU A O 1
ATOM 666 N N . PRO A 1 90 ? 16.906 -7.316 -1.416 1.00 97.25 90 PRO A N 1
ATOM 667 C CA . PRO A 1 90 ? 16.523 -8.079 -0.232 1.00 97.25 90 PRO A CA 1
ATOM 668 C C . PRO A 1 90 ? 15.463 -7.372 0.625 1.00 97.25 90 PRO A C 1
ATOM 670 O O . PRO A 1 90 ? 15.384 -6.142 0.663 1.00 97.25 90 PRO A O 1
ATOM 673 N N . VAL A 1 91 ? 14.709 -8.157 1.398 1.00 95.25 91 VAL A N 1
ATOM 674 C CA . VAL A 1 91 ? 13.771 -7.648 2.416 1.00 95.25 91 VAL A CA 1
ATOM 675 C C . VAL A 1 91 ? 14.483 -6.663 3.357 1.00 95.25 91 VAL A C 1
ATOM 677 O O . VAL A 1 91 ? 15.650 -6.863 3.688 1.00 95.25 91 VAL A O 1
ATOM 680 N N . GLU A 1 92 ? 13.768 -5.618 3.786 1.00 94.25 92 GLU A N 1
ATOM 681 C CA . GLU A 1 92 ? 14.268 -4.468 4.569 1.00 94.25 92 GLU A CA 1
ATOM 682 C C . GLU A 1 92 ? 15.140 -3.455 3.793 1.00 94.25 92 GLU A C 1
ATOM 684 O O . GLU A 1 92 ? 15.666 -2.514 4.389 1.00 94.25 92 GLU A O 1
ATOM 689 N N . SER A 1 93 ? 15.268 -3.586 2.468 1.00 96.94 93 SER A N 1
ATOM 690 C CA . SER A 1 93 ? 15.941 -2.577 1.634 1.00 96.94 93 SER A CA 1
ATOM 691 C C . SER A 1 93 ? 15.014 -1.420 1.247 1.00 96.94 93 SER A C 1
ATOM 693 O O . SER A 1 93 ? 13.798 -1.582 1.133 1.00 96.94 93 SER A O 1
ATOM 695 N N . VAL A 1 94 ? 15.601 -0.248 0.993 1.00 97.19 94 VAL A N 1
ATOM 696 C CA . VAL A 1 94 ? 14.897 0.924 0.449 1.00 97.19 94 VAL A CA 1
ATOM 697 C C . VAL A 1 94 ? 15.165 1.010 -1.051 1.00 97.19 94 VAL A C 1
ATOM 699 O O . VAL A 1 94 ? 16.322 1.004 -1.459 1.00 97.19 94 VAL A O 1
ATOM 702 N N . GLY A 1 95 ? 14.107 1.118 -1.856 1.00 96.25 95 GLY A N 1
ATOM 703 C CA . GLY A 1 95 ? 14.194 1.184 -3.315 1.00 96.25 95 GLY A CA 1
ATOM 704 C C . GLY A 1 95 ? 12.870 1.586 -3.967 1.00 96.25 95 GLY A C 1
ATOM 705 O O . GLY A 1 95 ? 11.943 2.047 -3.296 1.00 96.25 95 GLY A O 1
ATOM 706 N N . GLU A 1 96 ? 12.792 1.413 -5.282 1.00 94.38 96 GLU A N 1
ATOM 707 C CA . GLU A 1 96 ? 11.587 1.643 -6.079 1.00 94.38 96 GLU A CA 1
ATOM 708 C C . GLU A 1 96 ? 10.582 0.495 -5.908 1.00 94.38 96 GLU A C 1
ATOM 710 O O . GLU A 1 96 ? 10.967 -0.658 -5.728 1.00 94.38 96 GLU A O 1
ATOM 715 N N . ILE A 1 97 ? 9.284 0.804 -5.939 1.00 93.94 97 ILE A N 1
ATOM 716 C CA . ILE A 1 97 ? 8.218 -0.195 -5.805 1.00 93.94 97 ILE A CA 1
ATOM 717 C C . ILE A 1 97 ? 7.846 -0.709 -7.199 1.00 93.94 97 ILE A C 1
ATOM 719 O O . ILE A 1 97 ? 7.211 0.007 -7.969 1.00 93.94 97 ILE A O 1
ATOM 723 N N . GLY A 1 98 ? 8.180 -1.966 -7.486 1.00 94.38 98 GLY A N 1
ATOM 724 C CA . GLY A 1 98 ? 7.707 -2.692 -8.665 1.00 94.38 98 GLY A CA 1
ATOM 725 C C . GLY A 1 98 ? 6.395 -3.420 -8.375 1.00 94.38 98 GLY A C 1
ATOM 726 O O . GLY A 1 98 ? 6.222 -3.986 -7.292 1.00 94.38 98 GLY A O 1
ATOM 727 N N . VAL A 1 99 ? 5.462 -3.409 -9.330 1.00 94.81 99 VAL A N 1
ATOM 728 C CA . VAL A 1 99 ? 4.097 -3.922 -9.139 1.00 94.81 99 VAL A CA 1
ATOM 729 C C . VAL A 1 99 ? 3.666 -4.732 -10.344 1.00 94.81 99 VAL A C 1
ATOM 731 O O . VAL A 1 99 ? 3.697 -4.224 -11.457 1.00 94.81 99 VAL A O 1
ATOM 734 N N . ARG A 1 100 ? 3.153 -5.939 -10.103 1.00 94.00 100 ARG A N 1
ATOM 735 C CA . ARG A 1 100 ? 2.546 -6.774 -11.143 1.00 94.00 100 ARG A CA 1
ATOM 736 C C . ARG A 1 100 ? 1.187 -7.284 -10.696 1.00 94.00 100 ARG A C 1
ATOM 738 O O . ARG A 1 100 ? 1.015 -7.712 -9.556 1.00 94.00 100 ARG A O 1
ATOM 745 N N . GLY A 1 101 ? 0.199 -7.247 -11.583 1.00 93.69 101 GLY A N 1
ATOM 746 C CA . GLY A 1 101 ? -1.129 -7.779 -11.286 1.00 93.69 101 GLY A CA 1
ATOM 747 C C . GLY A 1 101 ? -2.242 -7.197 -12.156 1.00 93.69 101 GLY A C 1
ATOM 748 O O . GLY A 1 101 ? -2.004 -6.316 -12.980 1.00 93.69 101 GLY A O 1
ATOM 749 N N . PRO A 1 102 ? -3.490 -7.647 -11.951 1.00 92.38 102 PRO A N 1
ATOM 750 C CA . PRO A 1 102 ? -4.627 -7.295 -12.804 1.00 92.38 102 PRO A CA 1
ATOM 751 C C . PRO A 1 102 ? -5.062 -5.827 -12.689 1.00 92.38 102 PRO A C 1
ATOM 753 O O . PRO A 1 102 ? -5.839 -5.360 -13.516 1.00 92.38 102 PRO A O 1
ATOM 756 N N . GLY A 1 103 ? -4.608 -5.116 -11.652 1.00 91.56 103 GLY A N 1
ATOM 757 C CA . GLY A 1 103 ? -4.880 -3.691 -11.469 1.00 91.56 103 GLY A CA 1
ATOM 758 C C . GLY A 1 103 ? -3.925 -2.775 -12.233 1.00 91.56 103 GLY A C 1
ATOM 759 O O . GLY A 1 103 ? -4.243 -1.604 -12.409 1.00 91.56 103 GLY A O 1
ATOM 760 N N . VAL A 1 104 ? -2.773 -3.271 -12.696 1.00 94.44 104 VAL A N 1
ATOM 761 C CA . VAL A 1 104 ? -1.809 -2.444 -13.434 1.00 94.44 104 VAL A CA 1
ATOM 762 C C . VAL A 1 104 ? -2.476 -1.905 -14.701 1.00 94.44 104 VAL A C 1
ATOM 764 O O . VAL A 1 104 ? -3.258 -2.600 -15.355 1.00 94.44 104 VAL A O 1
ATOM 767 N N . MET A 1 105 ? -2.213 -0.637 -15.021 1.00 94.56 105 MET A N 1
ATOM 768 C CA . MET A 1 105 ? -2.758 0.029 -16.197 1.00 94.56 105 MET A CA 1
ATOM 769 C C . MET A 1 105 ? -2.394 -0.747 -17.472 1.00 94.56 105 MET A C 1
ATOM 771 O O . MET A 1 105 ? -1.625 -1.704 -17.460 1.00 94.56 105 MET A O 1
ATOM 775 N N . LEU A 1 106 ? -2.944 -0.342 -18.613 1.00 92.94 106 LEU A N 1
ATOM 776 C CA . LEU A 1 106 ? -2.532 -0.928 -19.894 1.00 92.94 106 LEU A CA 1
ATOM 777 C C . LEU A 1 106 ? -1.379 -0.159 -20.538 1.00 92.94 106 LEU A C 1
ATOM 779 O O . LEU A 1 106 ? -0.572 -0.744 -21.252 1.00 92.94 106 LEU A O 1
ATOM 783 N N . ARG A 1 107 ? -1.402 1.170 -20.395 1.00 94.44 107 ARG A N 1
ATOM 784 C CA . ARG A 1 107 ? -0.449 2.134 -20.957 1.00 94.44 107 ARG A CA 1
ATOM 785 C C . ARG A 1 107 ? -0.891 3.554 -20.642 1.00 94.44 107 ARG A C 1
ATOM 787 O O . ARG A 1 107 ? -2.088 3.814 -20.487 1.00 94.44 107 ARG A O 1
ATOM 794 N N . TYR A 1 108 ? 0.036 4.495 -20.746 1.00 96.50 108 TYR A N 1
ATOM 795 C CA . TYR A 1 108 ? -0.324 5.901 -20.867 1.00 96.50 108 TYR A CA 1
ATOM 796 C C . TYR A 1 108 ? -0.907 6.197 -22.255 1.00 96.50 108 TYR A C 1
ATOM 798 O O . TYR A 1 108 ? -0.382 5.795 -23.301 1.00 96.50 108 TYR A O 1
ATOM 806 N N . TYR A 1 109 ? -2.024 6.923 -22.288 1.00 96.75 109 TYR A N 1
ATOM 807 C CA . TYR A 1 109 ? -2.721 7.220 -23.536 1.00 96.75 109 TYR A CA 1
ATOM 808 C C . TYR A 1 109 ? -1.868 8.095 -24.465 1.00 96.75 109 TYR A C 1
ATOM 810 O O . TYR A 1 109 ? -1.484 9.204 -24.104 1.00 96.75 109 TYR A O 1
ATOM 818 N N . ARG A 1 110 ? -1.608 7.596 -25.685 1.00 97.00 110 ARG A N 1
ATOM 819 C CA . ARG A 1 110 ? -0.789 8.254 -26.726 1.00 97.00 110 ARG A CA 1
ATOM 820 C C . ARG A 1 110 ? 0.637 8.615 -26.281 1.00 97.00 110 ARG A C 1
ATOM 822 O O . ARG A 1 110 ? 1.258 9.480 -26.888 1.00 97.00 110 ARG A O 1
ATOM 829 N N . GLN A 1 111 ? 1.169 7.929 -25.270 1.00 97.62 111 GLN A N 1
ATOM 830 C CA . GLN A 1 111 ? 2.515 8.162 -24.739 1.00 97.62 111 GLN A CA 1
ATOM 831 C C . GLN A 1 111 ? 3.309 6.845 -24.697 1.00 97.62 111 GLN A C 1
ATOM 833 O O . GLN A 1 111 ? 3.511 6.267 -23.627 1.00 97.62 111 GLN A O 1
ATOM 838 N N . PRO A 1 112 ? 3.738 6.318 -25.861 1.00 96.44 112 PRO A N 1
ATOM 839 C CA . PRO A 1 112 ? 4.411 5.020 -25.934 1.00 96.44 112 PRO A CA 1
ATOM 840 C C . PRO A 1 112 ? 5.783 5.010 -25.246 1.00 96.44 112 PRO A C 1
ATOM 842 O O . PRO A 1 112 ? 6.159 3.984 -24.697 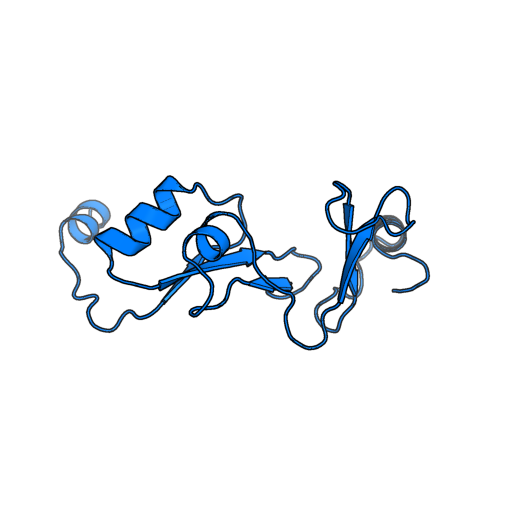1.00 96.44 112 PRO A O 1
ATOM 845 N N . GLN A 1 113 ? 6.511 6.133 -25.238 1.00 97.06 113 GLN A N 1
ATOM 846 C CA . GLN A 1 113 ? 7.814 6.226 -24.564 1.00 97.06 113 GLN A CA 1
ATOM 847 C C . GLN A 1 113 ? 7.671 6.163 -23.041 1.00 97.06 113 GLN A C 1
ATOM 849 O O . GLN A 1 113 ? 8.380 5.394 -22.406 1.00 97.06 113 GLN A O 1
ATOM 854 N N . GLU A 1 114 ? 6.717 6.901 -22.466 1.00 96.00 114 GLU A N 1
ATOM 855 C CA . GLU A 1 114 ? 6.447 6.834 -21.022 1.00 96.00 114 GLU A CA 1
ATOM 856 C C . GLU A 1 114 ? 5.874 5.473 -20.623 1.00 96.00 114 GLU A C 1
ATOM 858 O O . GLU A 1 114 ? 6.221 4.938 -19.579 1.00 96.00 114 GLU A O 1
ATOM 863 N N . THR A 1 115 ? 5.068 4.858 -21.496 1.00 95.06 115 THR A N 1
ATOM 864 C CA . THR A 1 115 ? 4.628 3.471 -21.291 1.00 95.06 115 THR A CA 1
ATOM 865 C C . THR A 1 115 ? 5.829 2.529 -21.246 1.00 95.06 115 THR A C 1
ATOM 867 O O . THR A 1 115 ? 5.944 1.755 -20.316 1.00 95.06 115 THR A O 1
ATOM 870 N N . ALA A 1 116 ? 6.768 2.620 -22.189 1.00 93.81 116 ALA A N 1
ATOM 871 C CA . ALA A 1 116 ? 7.944 1.748 -22.195 1.00 93.81 116 ALA A CA 1
ATOM 872 C C . ALA A 1 116 ? 8.879 1.954 -20.988 1.00 93.81 116 ALA A C 1
ATOM 874 O O . ALA A 1 116 ? 9.656 1.063 -20.680 1.00 93.81 116 ALA A O 1
ATOM 875 N N . ARG A 1 117 ? 8.826 3.115 -20.321 1.00 92.38 117 ARG A N 1
ATOM 876 C CA . ARG A 1 117 ? 9.581 3.370 -19.084 1.00 92.38 117 ARG A CA 1
ATOM 877 C C . ARG A 1 117 ? 8.900 2.819 -17.834 1.00 92.38 117 ARG A C 1
ATOM 879 O O . ARG A 1 117 ? 9.590 2.560 -16.861 1.00 92.38 117 ARG A O 1
ATOM 886 N N . ALA A 1 118 ? 7.574 2.694 -17.852 1.00 92.19 118 ALA A N 1
ATOM 887 C CA . ALA A 1 118 ? 6.784 2.258 -16.702 1.00 92.19 118 ALA A CA 1
ATOM 888 C C . ALA A 1 118 ? 6.669 0.729 -16.571 1.00 92.19 118 ALA A C 1
ATOM 890 O O . ALA A 1 118 ? 6.172 0.260 -15.554 1.00 92.19 118 ALA A O 1
ATOM 891 N N . TYR A 1 119 ? 7.083 -0.024 -17.593 1.00 92.94 119 TYR A N 1
ATOM 892 C CA . TYR A 1 119 ? 7.027 -1.486 -17.626 1.00 92.94 119 TYR A CA 1
ATOM 893 C C . TYR A 1 119 ? 8.424 -2.039 -17.839 1.00 92.94 119 TYR A C 1
ATOM 895 O O . TYR A 1 119 ? 9.189 -1.519 -18.656 1.00 92.94 119 TYR A O 1
ATOM 903 N N . ASP A 1 120 ? 8.722 -3.124 -17.143 1.00 89.44 120 ASP A N 1
ATOM 904 C CA . ASP A 1 120 ? 9.918 -3.915 -17.381 1.00 89.44 120 ASP A CA 1
ATOM 905 C C . ASP A 1 120 ? 9.595 -5.149 -18.246 1.00 89.44 120 ASP A C 1
ATOM 907 O O . ASP A 1 120 ? 8.525 -5.262 -18.851 1.00 89.44 120 ASP A O 1
ATOM 911 N N . ALA A 1 121 ? 10.562 -6.056 -18.389 1.00 86.88 121 ALA A N 1
ATOM 912 C CA . ALA A 1 121 ? 10.403 -7.247 -19.220 1.00 86.88 121 ALA A CA 1
ATOM 913 C C . ALA A 1 121 ? 9.379 -8.257 -18.664 1.00 86.88 121 ALA A C 1
ATOM 915 O O . ALA A 1 121 ? 8.873 -9.080 -19.430 1.00 86.88 121 ALA A O 1
ATOM 916 N N . ASP A 1 122 ? 9.076 -8.194 -17.367 1.00 85.88 122 ASP A N 1
ATOM 917 C CA . ASP A 1 122 ? 8.185 -9.113 -16.661 1.00 85.88 122 ASP A CA 1
ATOM 918 C C . ASP A 1 122 ? 6.737 -8.601 -16.563 1.00 85.88 122 ASP A C 1
ATOM 920 O O . ASP A 1 122 ? 5.876 -9.314 -16.026 1.00 85.88 122 ASP A O 1
ATOM 924 N N . GLY A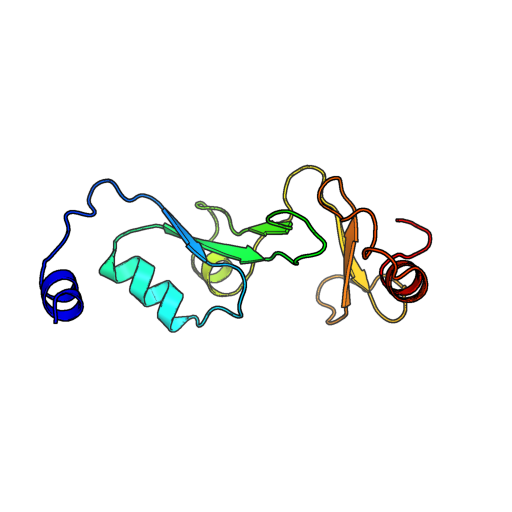 1 123 ? 6.467 -7.414 -17.121 1.00 81.31 123 GLY A N 1
ATOM 925 C CA . GLY A 1 123 ? 5.156 -6.765 -17.129 1.00 81.31 123 GLY A CA 1
ATOM 926 C C . GLY A 1 123 ? 4.972 -5.839 -15.943 1.00 81.31 123 GLY A C 1
ATOM 927 O O . GLY A 1 123 ? 4.404 -6.312 -14.931 1.00 81.31 123 GLY A O 1
#

Sequence (123 aa):
SDLALLAARRRDLSALRLAVLAGAPTNDDLVTRIADEMGVVVLNAYSLAETASTLSVSRADDPPEKRRFTVGRPLASTEVRITEAGDELPVESVGEIGVRGPGVMLRYYRQPQETARAYDADG